Protein AF-A0A8T5G1S6-F1 (afdb_monomer)

Mean predicted aligned error: 7.15 Å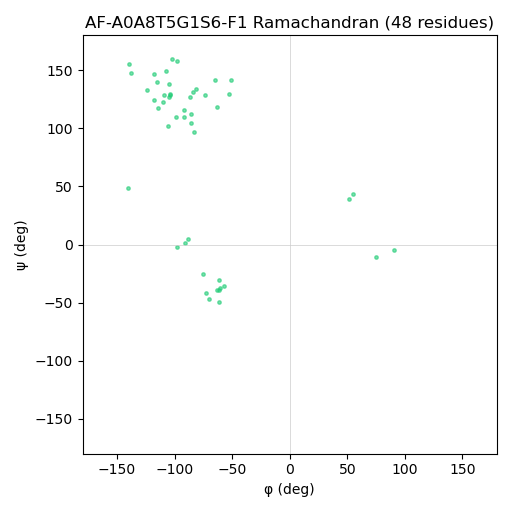

Radius of gyration: 11.76 Å; Cα contacts (8 Å, |Δi|>4): 41; chains: 1; bounding box: 23×24×24 Å

pLDDT: mean 76.33, std 11.94, range [42.81, 90.94]

Sequence (50 aa):
MKIIKINSKGSIAIVLPKELKKDYGWIPGTELKYTKDLRNQTITLYKKDQ

Foldseek 3Di:
DDDWDFDDDPDTDTDDDPVVCVVQVPDVVFDWDWDADPVVRDIDIDGPVD

Secondary structure (DSSP, 8-state):
-----EEESSSEEE---HHHHHHTT--TT--EEEEEETTTTEEEEEETT-

Nearest PDB structures (foldseek):
  2ro4-assembly1_B  TM=7.028E-01  e=3.302E-01  Bacillus subtilis
  5itm-assembly2_A  TM=7.259E-01  e=5.555E-01  Saccharolobus solfataricus
  2mrn-assembly1_B  TM=7.327E-01  e=1.293E+00  Escherichia coli K-12
  3o27-assembly1_B  TM=5.407E-01  e=9.345E-01  Saccharolobus islandicus
  2mru-assembly1_A  TM=6.593E-01  e=4.169E+00  Escherichia coli K-12

Solvent-accessible surface area (backbone atoms only — not comparable to full-atom values): 3478 Å² total; per-residue (Å²): 139,85,89,66,61,73,48,90,77,97,52,81,50,74,61,73,57,71,65,60,31,58,78,70,68,56,55,93,87,62,62,69,41,74,50,74,43,77,90,78,73,42,76,51,77,44,60,66,92,113

Structure (mmCIF, N/CA/C/O backbone):
data_AF-A0A8T5G1S6-F1
#
_entry.id   AF-A0A8T5G1S6-F1
#
loop_
_atom_site.group_PDB
_atom_site.id
_atom_site.type_symbol
_atom_site.label_atom_id
_atom_site.label_alt_id
_atom_site.label_comp_id
_atom_site.label_asym_id
_atom_site.label_entity_id
_atom_site.label_seq_id
_atom_site.pdbx_PDB_ins_code
_atom_site.Cartn_x
_atom_site.Cartn_y
_atom_site.Cartn_z
_atom_site.occupancy
_atom_site.B_iso_or_equiv
_atom_site.auth_seq_id
_atom_site.auth_comp_id
_atom_site.auth_asym_id
_atom_site.auth_atom_id
_atom_site.pdbx_PDB_model_num
ATOM 1 N N . MET A 1 1 ? -16.381 2.474 1.609 1.00 42.81 1 MET A N 1
ATOM 2 C CA . MET A 1 1 ? -15.310 2.285 2.615 1.00 42.81 1 MET A CA 1
ATOM 3 C C . MET A 1 1 ? -14.748 0.876 2.452 1.00 42.81 1 MET A C 1
ATOM 5 O O . MET A 1 1 ? -15.526 -0.063 2.543 1.00 42.81 1 MET A O 1
ATOM 9 N N . LYS A 1 2 ? -13.463 0.704 2.109 1.00 53.44 2 LYS A N 1
ATOM 10 C CA . LYS A 1 2 ? -12.840 -0.624 1.930 1.00 53.44 2 LYS A CA 1
ATOM 11 C C . LYS A 1 2 ? -11.846 -0.854 3.078 1.00 53.44 2 LYS A C 1
ATOM 13 O O . LYS A 1 2 ? -10.970 -0.024 3.291 1.00 53.44 2 LYS A O 1
ATOM 18 N N . ILE A 1 3 ? -12.023 -1.936 3.837 1.00 53.84 3 ILE A N 1
ATOM 19 C CA . ILE A 1 3 ? -11.191 -2.276 5.004 1.00 53.84 3 ILE A CA 1
ATOM 20 C C . ILE A 1 3 ? -9.971 -3.060 4.518 1.00 53.84 3 ILE A C 1
ATOM 22 O O . ILE A 1 3 ? -10.130 -4.072 3.836 1.00 53.84 3 ILE A O 1
ATOM 26 N N . ILE A 1 4 ? -8.765 -2.620 4.882 1.00 63.31 4 ILE A N 1
ATOM 27 C CA . 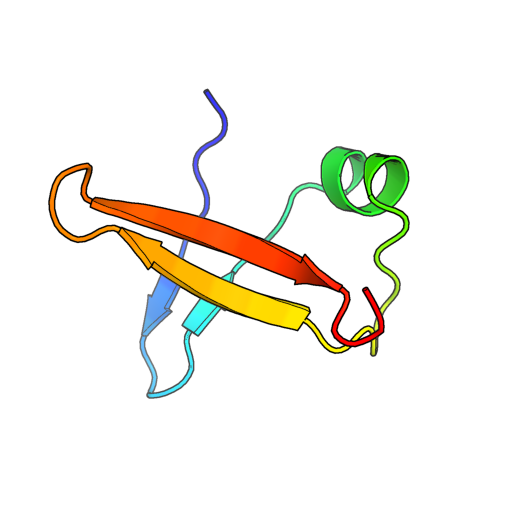ILE A 1 4 ? -7.528 -3.339 4.568 1.00 63.31 4 ILE A CA 1
ATOM 28 C C . ILE A 1 4 ? -6.958 -3.942 5.852 1.00 63.31 4 ILE A C 1
ATOM 30 O O . ILE A 1 4 ? -6.804 -3.250 6.855 1.00 63.31 4 ILE A O 1
ATOM 34 N N . LYS A 1 5 ? -6.658 -5.245 5.826 1.00 61.22 5 LYS A N 1
ATOM 35 C CA . LYS A 1 5 ? -6.034 -5.951 6.951 1.00 61.22 5 LYS A CA 1
ATOM 36 C C . LYS A 1 5 ? -4.517 -5.765 6.904 1.00 61.22 5 LYS A C 1
ATOM 38 O O . LYS A 1 5 ? -3.910 -5.990 5.859 1.00 61.22 5 LYS A O 1
ATOM 43 N N . ILE A 1 6 ? -3.936 -5.388 8.041 1.00 66.38 6 ILE A N 1
ATOM 44 C CA . ILE A 1 6 ? -2.491 -5.262 8.259 1.00 66.38 6 ILE A CA 1
ATOM 45 C C . ILE A 1 6 ? -2.030 -6.465 9.086 1.00 66.38 6 ILE A C 1
ATOM 47 O O . ILE A 1 6 ? -2.614 -6.746 10.130 1.00 66.38 6 ILE A O 1
ATOM 51 N N . ASN A 1 7 ? -0.989 -7.168 8.635 1.00 60.22 7 ASN A N 1
ATOM 52 C CA . ASN A 1 7 ? -0.360 -8.251 9.397 1.00 60.22 7 ASN A CA 1
ATOM 53 C C . ASN A 1 7 ? 0.971 -7.752 9.988 1.00 60.22 7 ASN A C 1
ATOM 55 O O . ASN A 1 7 ? 1.762 -7.155 9.261 1.00 60.22 7 ASN A O 1
ATOM 59 N N . SER A 1 8 ? 1.206 -7.947 11.291 1.00 54.50 8 SER A N 1
ATOM 60 C CA . SER A 1 8 ? 2.352 -7.372 12.016 1.00 54.50 8 SER A CA 1
ATOM 61 C C . SER A 1 8 ? 3.420 -8.432 12.310 1.00 54.50 8 SER A C 1
ATOM 63 O O . SER A 1 8 ? 3.277 -9.229 13.234 1.00 54.50 8 SER A O 1
ATOM 65 N N . LYS A 1 9 ? 4.502 -8.429 11.521 1.00 59.56 9 LYS A N 1
ATOM 66 C CA . LYS A 1 9 ? 5.777 -9.121 11.809 1.00 59.56 9 LYS A CA 1
ATOM 67 C C . LYS A 1 9 ? 6.972 -8.247 11.393 1.00 59.56 9 LYS A C 1
ATOM 69 O O . LYS A 1 9 ? 7.827 -8.676 10.630 1.00 59.56 9 LYS A O 1
ATOM 74 N N . GLY A 1 10 ? 6.974 -6.972 11.790 1.00 60.50 10 GLY A N 1
ATOM 75 C CA . GLY A 1 10 ? 8.023 -6.002 11.416 1.00 60.50 10 GLY A CA 1
ATOM 76 C C . GLY A 1 10 ? 7.957 -5.489 9.967 1.00 60.50 10 GLY A C 1
ATOM 77 O O . GLY A 1 10 ? 8.594 -4.496 9.636 1.00 60.50 10 GLY A O 1
ATOM 78 N N . SER A 1 11 ? 7.131 -6.100 9.114 1.00 62.72 11 SER A N 1
ATOM 79 C CA . SER A 1 11 ? 6.749 -5.601 7.790 1.00 62.72 11 SER A CA 1
ATOM 80 C C . SER A 1 11 ? 5.228 -5.509 7.704 1.00 62.72 11 SER A C 1
ATOM 82 O O . SER A 1 11 ? 4.529 -6.444 8.089 1.00 62.72 11 SER A O 1
ATOM 84 N N . ILE A 1 12 ? 4.711 -4.380 7.216 1.00 64.88 12 ILE A N 1
ATOM 85 C CA . ILE A 1 12 ? 3.273 -4.153 7.041 1.00 64.88 12 ILE A CA 1
ATOM 86 C C . ILE A 1 12 ? 2.874 -4.727 5.681 1.00 64.88 12 ILE A C 1
ATOM 88 O O . ILE A 1 12 ? 3.142 -4.129 4.641 1.00 64.88 12 ILE A O 1
ATOM 92 N N . ALA A 1 13 ? 2.214 -5.884 5.679 1.00 70.75 13 ALA A N 1
ATOM 93 C CA . ALA A 1 13 ? 1.584 -6.413 4.473 1.00 70.75 13 ALA A CA 1
ATOM 94 C C . ALA A 1 13 ? 0.174 -5.818 4.325 1.00 70.75 13 ALA A C 1
ATOM 96 O O . ALA A 1 13 ? -0.708 -6.107 5.133 1.00 70.75 13 ALA A O 1
ATOM 97 N N . ILE A 1 14 ? -0.031 -4.986 3.298 1.00 72.38 14 ILE A N 1
ATOM 98 C CA . ILE A 1 14 ? -1.321 -4.365 2.967 1.00 72.38 14 ILE A 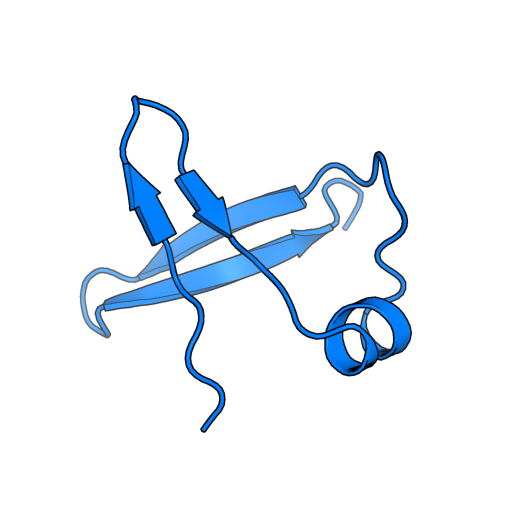CA 1
ATOM 99 C C . ILE A 1 14 ? -1.974 -5.179 1.844 1.00 72.38 14 ILE A C 1
ATOM 101 O O . ILE A 1 14 ? -1.521 -5.165 0.697 1.00 72.38 14 ILE A O 1
ATOM 105 N N . VAL A 1 15 ? -3.053 -5.900 2.158 1.00 74.12 15 VAL A N 1
ATOM 106 C CA . VAL A 1 15 ? -3.795 -6.668 1.145 1.00 74.12 15 VAL A CA 1
ATOM 107 C C . VAL A 1 15 ? -4.776 -5.752 0.422 1.00 74.12 15 VAL A C 1
ATOM 109 O O . VAL A 1 15 ? -5.886 -5.501 0.886 1.00 74.12 15 VAL A O 1
ATOM 112 N N . LEU A 1 16 ? -4.355 -5.254 -0.737 1.00 75.12 16 LEU A N 1
ATOM 113 C CA . LEU A 1 16 ? -5.195 -4.423 -1.593 1.00 75.12 16 LEU A CA 1
ATOM 114 C C . LEU A 1 16 ? -6.153 -5.283 -2.444 1.00 75.12 16 LEU A C 1
ATOM 116 O O . LEU A 1 16 ? -5.702 -6.251 -3.071 1.00 75.12 16 LEU A O 1
ATOM 120 N N . PRO A 1 17 ? -7.447 -4.923 -2.521 1.00 79.19 17 PRO A N 1
ATOM 121 C CA . PRO A 1 17 ? -8.412 -5.502 -3.454 1.00 79.19 17 PRO A CA 1
ATOM 122 C C . PRO A 1 17 ? -7.899 -5.498 -4.899 1.00 79.19 17 PRO A C 1
ATOM 124 O O . PRO A 1 17 ? -7.289 -4.523 -5.340 1.00 79.19 17 PRO A O 1
ATOM 127 N N . LYS A 1 18 ? -8.194 -6.564 -5.658 1.00 79.56 18 LYS A N 1
ATOM 128 C CA . LYS A 1 18 ? -7.771 -6.694 -7.067 1.00 79.56 18 LYS A CA 1
ATOM 129 C C . LYS A 1 18 ? -8.254 -5.529 -7.941 1.00 79.56 18 LYS A C 1
ATOM 131 O O . LYS A 1 18 ? -7.518 -5.098 -8.818 1.00 79.56 18 LYS A O 1
ATOM 136 N N . GLU A 1 19 ? -9.448 -5.010 -7.667 1.00 81.44 19 GLU A N 1
ATOM 137 C CA . GLU A 1 19 ? -10.034 -3.871 -8.385 1.00 81.44 19 GLU A CA 1
ATOM 138 C C . GLU A 1 19 ? -9.170 -2.614 -8.243 1.00 81.44 19 GLU A C 1
ATOM 140 O O . GLU A 1 19 ? -8.753 -2.047 -9.244 1.00 81.44 19 GLU A O 1
ATOM 145 N N . LEU A 1 20 ? -8.777 -2.267 -7.009 1.00 78.38 20 LEU A N 1
ATOM 146 C CA . LEU A 1 20 ? -7.927 -1.100 -6.758 1.00 78.38 20 LEU A CA 1
ATOM 147 C C . LEU A 1 20 ? -6.557 -1.257 -7.423 1.00 78.38 20 LEU A C 1
ATOM 149 O O . LEU A 1 20 ? -6.033 -0.315 -8.002 1.00 78.38 20 LEU A O 1
ATOM 153 N N . LYS A 1 21 ? -5.979 -2.463 -7.410 1.00 78.12 21 LYS A N 1
ATOM 154 C CA . LYS A 1 21 ? -4.719 -2.706 -8.128 1.00 78.12 21 LYS A CA 1
ATOM 155 C C . LYS A 1 21 ? -4.856 -2.444 -9.629 1.00 78.12 21 LYS A C 1
ATOM 157 O O . LYS A 1 21 ? -3.926 -1.918 -10.225 1.00 78.12 21 LYS A O 1
ATOM 162 N N . LYS A 1 22 ? -5.997 -2.792 -10.231 1.00 80.75 22 LYS A N 1
ATOM 163 C CA . LYS A 1 22 ? -6.262 -2.554 -11.653 1.00 80.75 22 LYS A CA 1
ATOM 164 C C . LYS A 1 22 ? -6.449 -1.065 -11.946 1.00 80.75 22 LYS A C 1
ATOM 166 O O . LYS A 1 22 ? -5.797 -0.568 -12.857 1.00 80.75 22 LYS A O 1
ATOM 171 N N . ASP A 1 23 ? -7.256 -0.366 -11.148 1.00 83.12 23 ASP A N 1
ATOM 172 C CA . ASP A 1 23 ? -7.543 1.065 -11.334 1.00 83.12 23 ASP A CA 1
ATOM 173 C C . ASP A 1 23 ? -6.278 1.927 -11.229 1.00 83.12 23 ASP A C 1
ATOM 175 O O . ASP A 1 23 ? -6.071 2.838 -12.025 1.00 83.12 23 ASP A O 1
ATOM 179 N N . TYR A 1 24 ? -5.384 1.592 -10.294 1.00 79.81 24 TYR A N 1
ATOM 180 C CA . TYR A 1 24 ? -4.109 2.292 -10.113 1.00 79.81 24 TYR A CA 1
ATOM 181 C C . TYR A 1 24 ? -2.949 1.675 -10.920 1.00 79.81 24 TYR A C 1
ATOM 183 O O . TYR A 1 24 ? -1.814 2.156 -10.854 1.00 79.81 24 TYR A O 1
ATOM 191 N N . GLY A 1 25 ? -3.201 0.615 -11.697 1.00 81.69 25 GLY A N 1
ATOM 192 C CA . GLY A 1 25 ? -2.194 -0.086 -12.498 1.00 81.69 25 GLY A CA 1
ATOM 193 C C . GLY A 1 25 ? -0.998 -0.575 -11.675 1.00 81.69 25 GLY A C 1
ATOM 194 O O . GLY A 1 25 ? 0.148 -0.351 -12.067 1.00 81.69 25 GLY A O 1
ATOM 195 N N . TRP A 1 26 ? -1.253 -1.151 -10.501 1.00 84.81 26 TRP A N 1
ATOM 196 C CA . TRP A 1 26 ? -0.255 -1.759 -9.622 1.00 84.81 26 TRP A CA 1
ATOM 197 C C . TRP A 1 26 ? -0.116 -3.246 -9.946 1.00 84.81 26 TRP A C 1
ATOM 199 O O . TRP A 1 26 ? -1.046 -4.032 -9.748 1.00 84.81 26 TRP A O 1
ATOM 209 N N . ILE A 1 27 ? 1.063 -3.635 -10.418 1.00 82.31 27 ILE A N 1
ATOM 210 C CA . ILE A 1 27 ? 1.416 -5.021 -10.731 1.00 82.31 27 ILE A CA 1
ATOM 211 C C . ILE A 1 27 ? 2.298 -5.608 -9.616 1.00 82.31 27 ILE A C 1
ATOM 213 O O . ILE A 1 27 ? 2.883 -4.862 -8.826 1.00 82.31 27 ILE A O 1
ATOM 217 N N . PRO A 1 28 ? 2.399 -6.944 -9.488 1.00 79.94 28 PRO A N 1
ATOM 218 C CA . PRO A 1 28 ? 3.391 -7.550 -8.604 1.00 79.94 28 PRO A CA 1
ATOM 219 C C . PRO A 1 28 ? 4.791 -7.002 -8.911 1.00 79.94 28 PRO A C 1
ATOM 221 O O . PRO A 1 28 ? 5.197 -6.969 -10.068 1.00 79.94 28 PRO A O 1
ATOM 224 N N . GLY A 1 29 ? 5.503 -6.545 -7.880 1.00 80.31 29 GLY A N 1
ATOM 225 C CA . GLY A 1 29 ? 6.814 -5.905 -8.032 1.00 80.31 29 GLY A CA 1
ATOM 226 C C . GLY A 1 29 ? 6.776 -4.384 -8.215 1.00 80.31 29 GLY A C 1
ATOM 227 O O . GLY A 1 29 ? 7.832 -3.764 -8.205 1.00 80.31 29 GLY A O 1
ATOM 228 N N . THR A 1 30 ? 5.597 -3.755 -8.323 1.00 83.50 30 THR A N 1
ATOM 229 C CA . THR A 1 30 ? 5.497 -2.289 -8.278 1.00 83.50 30 THR A CA 1
ATOM 230 C C . THR A 1 30 ? 5.967 -1.770 -6.921 1.00 83.50 30 THR A C 1
ATOM 232 O O . THR A 1 30 ? 5.356 -2.059 -5.890 1.00 83.50 30 THR A O 1
ATOM 235 N N . GLU A 1 31 ? 7.028 -0.964 -6.927 1.00 83.56 31 GLU A N 1
ATOM 236 C CA . GLU A 1 31 ? 7.448 -0.211 -5.752 1.00 83.56 31 GLU A CA 1
ATOM 237 C C . GLU A 1 31 ? 6.487 0.957 -5.498 1.00 83.56 31 GLU A C 1
ATOM 239 O O . GLU A 1 31 ? 6.196 1.770 -6.382 1.00 83.56 31 GLU A O 1
ATOM 244 N N . LEU A 1 32 ? 6.003 1.052 -4.262 1.00 85.12 32 LEU A N 1
ATOM 245 C CA . LEU A 1 32 ? 5.129 2.128 -3.812 1.00 85.12 32 LEU A CA 1
ATOM 246 C C . LEU A 1 32 ? 5.847 2.949 -2.748 1.00 85.12 32 LEU A C 1
ATOM 248 O O . LEU A 1 32 ? 6.515 2.408 -1.866 1.00 85.12 32 LEU A O 1
ATOM 252 N N . LYS A 1 33 ? 5.666 4.262 -2.813 1.00 87.06 33 LYS A N 1
ATOM 253 C CA . LYS A 1 33 ? 5.992 5.177 -1.723 1.00 87.06 33 LYS A CA 1
ATOM 254 C C . LYS A 1 33 ? 4.718 5.484 -0.939 1.00 87.06 33 LYS A C 1
ATOM 256 O O . LYS A 1 33 ? 3.604 5.324 -1.446 1.00 87.06 33 LYS A O 1
ATOM 261 N N . TYR A 1 34 ? 4.883 5.906 0.310 1.00 87.50 34 TYR A N 1
ATOM 262 C CA . TYR A 1 34 ? 3.760 6.281 1.156 1.00 87.50 34 TYR A CA 1
ATOM 263 C C . TYR A 1 34 ? 4.051 7.541 1.965 1.00 87.50 34 TYR A C 1
ATOM 265 O O . TYR A 1 34 ? 5.183 7.775 2.387 1.00 87.50 34 TYR A O 1
ATOM 273 N N . THR A 1 35 ? 3.004 8.319 2.221 1.00 89.50 35 THR A N 1
ATOM 274 C CA . THR A 1 35 ? 2.997 9.409 3.199 1.00 89.50 35 THR A CA 1
ATOM 275 C C . THR A 1 35 ? 1.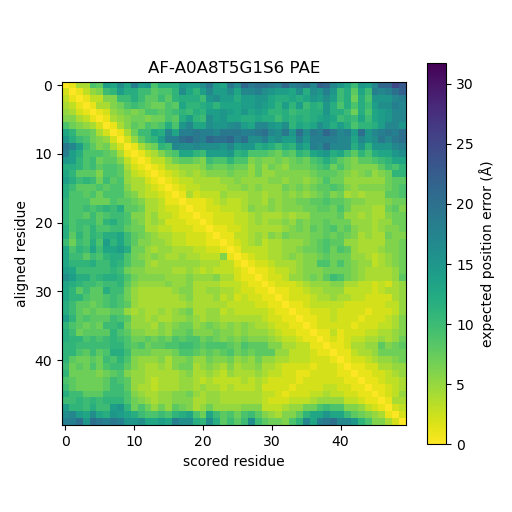975 9.106 4.282 1.00 89.50 35 THR A C 1
ATOM 277 O O . THR A 1 35 ? 0.952 8.463 4.039 1.00 8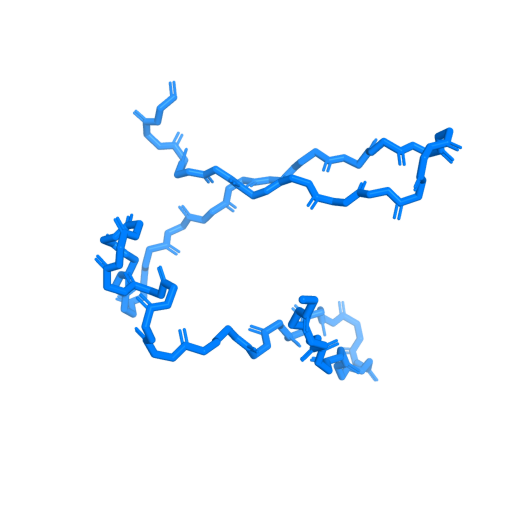9.50 35 THR A O 1
ATOM 280 N N . LYS A 1 36 ? 2.273 9.546 5.505 1.00 88.94 36 LYS A N 1
ATOM 281 C CA . LYS A 1 36 ? 1.396 9.381 6.661 1.00 88.94 36 LYS A CA 1
ATOM 282 C C . LYS A 1 36 ? 0.924 10.750 7.119 1.00 88.94 36 LYS A C 1
ATOM 284 O O . LYS A 1 36 ? 1.731 11.565 7.557 1.00 88.94 36 LYS A O 1
ATOM 289 N N . ASP A 1 37 ? -0.379 10.971 7.064 1.00 90.94 37 ASP A N 1
ATOM 290 C CA . ASP A 1 37 ? -1.012 12.120 7.691 1.00 90.94 37 ASP A CA 1
ATOM 291 C C . ASP A 1 37 ? -1.448 11.714 9.105 1.00 90.94 37 ASP A C 1
ATOM 293 O O . ASP A 1 37 ? -2.339 10.883 9.300 1.00 90.94 37 ASP A O 1
ATOM 297 N N . LEU A 1 38 ? -0.766 12.262 10.113 1.00 88.56 38 LEU A N 1
ATOM 298 C CA . LEU A 1 38 ? -1.017 11.941 11.521 1.00 88.56 38 LEU A CA 1
ATOM 299 C C . LEU A 1 38 ? -2.288 12.600 12.065 1.00 88.56 38 LEU A C 1
ATOM 301 O O . LEU A 1 38 ? -2.875 12.078 13.009 1.00 88.56 38 LEU A O 1
ATOM 305 N N . ARG A 1 39 ? -2.723 13.718 11.473 1.00 90.25 39 ARG A N 1
ATOM 306 C CA . ARG A 1 39 ? -3.889 14.484 11.928 1.00 90.25 39 ARG A CA 1
ATOM 307 C C . ARG A 1 39 ? -5.187 13.752 11.603 1.00 90.25 39 ARG A C 1
ATOM 309 O O . ARG A 1 39 ? -6.079 13.675 12.438 1.00 90.25 39 ARG A O 1
ATOM 316 N N . ASN A 1 40 ? -5.248 13.181 10.408 1.00 90.62 40 ASN A N 1
ATOM 317 C CA . ASN A 1 40 ? -6.377 12.424 9.887 1.00 90.62 40 ASN A CA 1
ATOM 318 C C . ASN A 1 40 ? -6.181 10.909 10.046 1.00 90.62 40 ASN A C 1
ATOM 320 O O . ASN A 1 40 ? -7.061 10.141 9.674 1.00 90.62 40 ASN A O 1
ATOM 324 N N . GLN A 1 41 ? -5.027 10.477 10.571 1.00 85.31 41 GLN A N 1
ATOM 325 C CA . GLN A 1 41 ? -4.625 9.071 10.690 1.00 85.31 41 GLN A CA 1
ATOM 326 C C . GLN A 1 41 ? -4.746 8.305 9.361 1.00 85.31 41 GLN A C 1
ATOM 328 O O . GLN A 1 41 ? -5.144 7.140 9.324 1.00 85.31 41 GLN A O 1
ATOM 333 N N . THR A 1 42 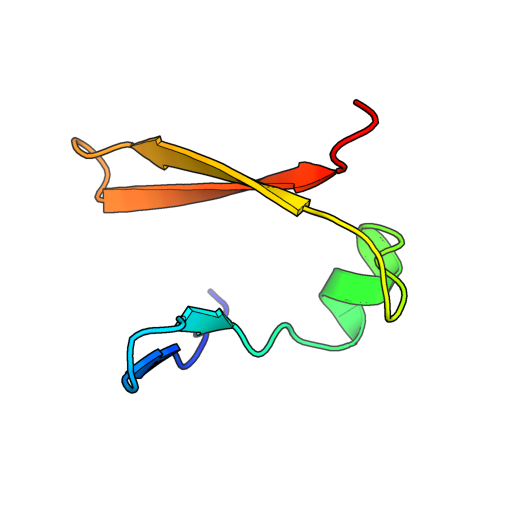? -4.396 8.965 8.255 1.00 86.56 42 THR A N 1
ATOM 334 C CA . THR A 1 42 ? -4.482 8.394 6.905 1.00 86.56 42 THR A CA 1
ATOM 335 C C . THR A 1 42 ? -3.098 8.069 6.352 1.00 86.56 42 THR A C 1
ATOM 337 O O . THR A 1 42 ? -2.098 8.708 6.687 1.00 86.56 42 THR A O 1
ATOM 340 N N . ILE A 1 43 ? -3.036 7.036 5.511 1.00 86.50 43 ILE A N 1
ATOM 341 C CA . ILE A 1 43 ? -1.842 6.671 4.746 1.00 86.50 43 ILE A CA 1
ATOM 342 C C . ILE A 1 43 ? 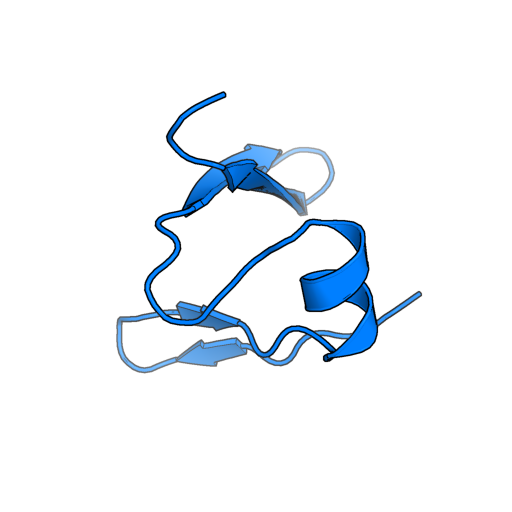-2.190 6.805 3.269 1.00 86.50 43 ILE A C 1
ATOM 344 O O . ILE A 1 43 ? -3.128 6.162 2.795 1.00 86.50 43 ILE A O 1
ATOM 348 N N . THR A 1 44 ? -1.412 7.602 2.548 1.00 86.38 44 THR A N 1
ATOM 349 C CA . THR A 1 44 ? -1.557 7.787 1.103 1.00 86.38 44 THR A CA 1
ATOM 350 C C . THR A 1 44 ? -0.447 7.023 0.398 1.00 86.38 44 THR A C 1
ATOM 352 O O . THR A 1 44 ? 0.725 7.194 0.725 1.00 86.38 44 THR A O 1
ATOM 355 N N . LEU A 1 45 ? -0.815 6.170 -0.559 1.00 85.56 45 LEU A N 1
ATOM 356 C CA . LEU A 1 45 ? 0.113 5.376 -1.369 1.00 85.56 45 LEU A CA 1
ATOM 357 C C . LEU A 1 45 ? 0.223 5.972 -2.775 1.00 85.56 45 LEU A C 1
ATOM 359 O O . LEU A 1 45 ? -0.793 6.319 -3.374 1.00 85.56 45 LEU A O 1
ATOM 363 N N . TYR A 1 46 ? 1.437 6.037 -3.315 1.00 86.19 46 TYR A N 1
ATOM 364 C CA . TYR A 1 46 ? 1.719 6.515 -4.671 1.00 86.19 46 TYR A CA 1
ATOM 365 C C . TYR A 1 46 ? 2.790 5.651 -5.342 1.00 86.19 46 TYR A C 1
ATOM 367 O O . TYR A 1 46 ? 3.589 4.987 -4.674 1.00 86.19 46 TYR A O 1
ATOM 375 N N . LYS A 1 47 ? 2.793 5.627 -6.680 1.00 82.44 47 LYS A N 1
ATOM 376 C CA . LYS A 1 47 ? 3.856 4.961 -7.445 1.00 82.44 47 LYS A CA 1
ATOM 377 C C . LYS A 1 47 ? 5.178 5.683 -7.200 1.00 82.44 47 LYS A C 1
ATOM 379 O O . LYS A 1 47 ? 5.203 6.903 -7.099 1.00 82.44 47 LYS A O 1
ATOM 384 N N . LYS A 1 48 ? 6.272 4.930 -7.094 1.00 7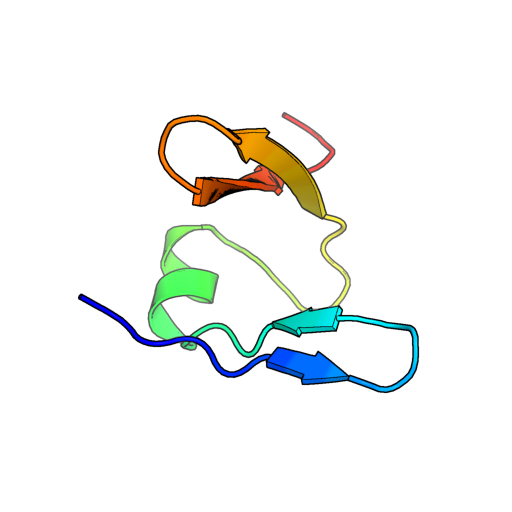7.81 48 LYS A N 1
ATOM 385 C CA . LYS A 1 48 ? 7.603 5.498 -6.837 1.00 77.81 48 LYS A CA 1
ATOM 386 C C . LYS A 1 48 ? 8.075 6.458 -7.940 1.00 77.81 48 LYS A C 1
ATOM 388 O O . LYS A 1 48 ? 8.818 7.384 -7.606 1.00 77.81 48 LYS A O 1
ATOM 393 N N . ASP A 1 49 ? 7.628 6.214 -9.176 1.00 73.00 49 ASP A N 1
ATOM 394 C CA . ASP A 1 49 ? 7.975 6.933 -10.414 1.00 73.00 49 ASP A CA 1
ATOM 395 C C . ASP A 1 49 ? 7.085 8.154 -1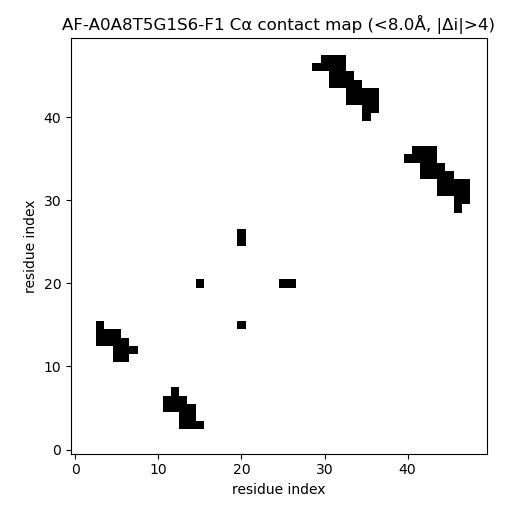0.739 1.00 73.00 49 ASP A C 1
ATOM 397 O O . ASP A 1 49 ? 7.236 8.739 -11.810 1.00 73.00 49 ASP A O 1
ATOM 401 N N . GLN A 1 50 ? 6.148 8.527 -9.857 1.00 56.22 50 GLN A N 1
ATOM 402 C CA . GLN A 1 50 ? 5.422 9.809 -9.915 1.00 56.22 50 GLN A CA 1
ATOM 403 C C . GLN A 1 50 ? 6.076 10.835 -8.991 1.00 56.22 50 GLN A C 1
ATOM 405 O O . GLN A 1 50 ? 6.071 12.022 -9.377 1.00 56.22 50 GLN A O 1
#